Protein AF-A0A6G4H534-F1 (afdb_monomer)

pLDDT: mean 78.86, std 16.84, range [36.78, 94.06]

Radius of gyration: 17.37 Å; Cα contacts (8 Å, |Δi|>4): 23; chains: 1; bounding box: 32×21×51 Å

Organism: Clostridium botulinum (NCBI:txid1491)

Mean predicted aligned error: 12.0 Å

Secondary structure (DSSP, 8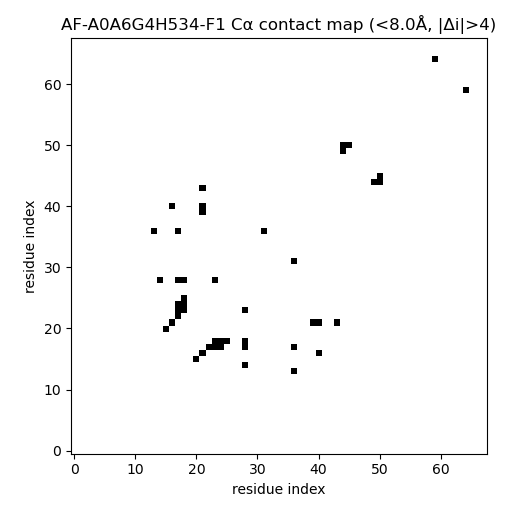-state):
----------HHHHHHIIIIIS---HHHHHHS-HHHHHHHHHHHHHHTT------------GGG----

Foldseek 3Di:
DPPPPPPDDPVVVLVCCCCPVVPDDPVVSVVDDPVVSVVVVVVSCVVVVVDDPPDDPPPCDPVNDPPD

Solvent-accessible surface area (backbone atoms only — not comparable to full-atom values): 4516 Å² total; per-residue (Å²): 132,85,79,77,71,79,85,68,77,64,59,70,58,55,50,45,42,40,42,71,74,69,62,43,52,72,71,53,54,75,71,49,52,71,70,58,55,50,53,54,50,51,54,52,29,58,75,71,65,63,62,72,89,75,63,83,75,76,82,77,52,80,89,71,60,76,91,121

Structure (mmCIF, N/CA/C/O backbone):
data_AF-A0A6G4H534-F1
#
_entry.id   AF-A0A6G4H534-F1
#
loop_
_atom_site.group_PDB
_atom_site.id
_atom_site.type_symbol
_atom_site.label_atom_id
_atom_site.label_alt_id
_atom_site.label_comp_id
_atom_site.label_asym_id
_atom_site.label_entity_id
_atom_site.label_seq_id
_atom_site.pdbx_PDB_ins_code
_atom_site.Cartn_x
_atom_site.Cartn_y
_atom_site.Cartn_z
_atom_site.occupancy
_atom_site.B_iso_or_equiv
_atom_site.auth_seq_id
_atom_site.auth_comp_id
_atom_site.auth_asym_id
_atom_sit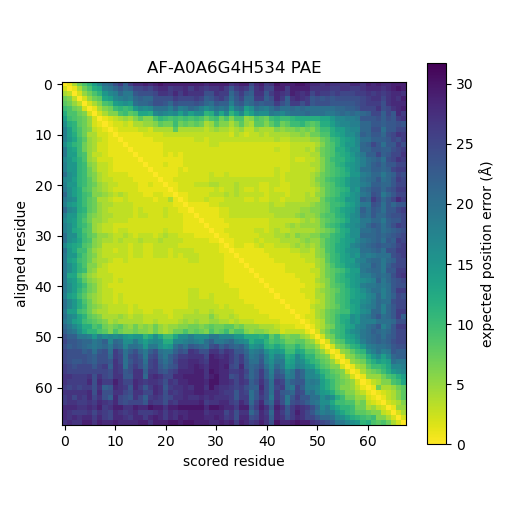e.auth_atom_id
_atom_site.pdbx_PDB_model_num
ATOM 1 N N . MET A 1 1 ? -15.656 -1.879 -35.644 1.00 36.78 1 MET A N 1
ATOM 2 C CA . MET A 1 1 ? -15.984 -0.904 -34.584 1.00 36.78 1 MET A CA 1
ATOM 3 C C . MET A 1 1 ? -15.105 -1.249 -33.398 1.00 36.78 1 MET A C 1
ATOM 5 O O . MET A 1 1 ? -15.305 -2.300 -32.808 1.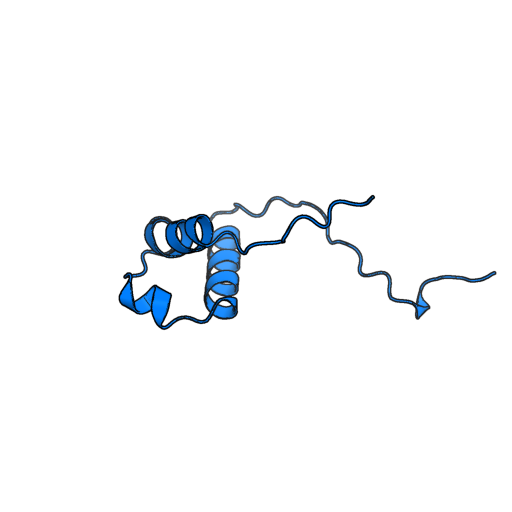00 36.78 1 MET A O 1
ATOM 9 N N . SER A 1 2 ? -14.054 -0.462 -33.168 1.00 46.78 2 SER A N 1
ATOM 10 C CA . SER A 1 2 ? -13.165 -0.638 -32.016 1.00 46.78 2 SER A CA 1
ATOM 11 C C . SER A 1 2 ? -13.992 -0.384 -30.759 1.00 46.78 2 SER A C 1
ATOM 13 O O . SER A 1 2 ? -14.493 0.726 -30.582 1.00 46.78 2 SER A O 1
ATOM 15 N N . GLN A 1 3 ? -14.231 -1.419 -29.953 1.00 49.38 3 GLN A N 1
ATOM 16 C CA . GLN A 1 3 ? -14.786 -1.236 -28.619 1.00 49.38 3 GLN A CA 1
ATOM 17 C C . GLN A 1 3 ? -13.703 -0.524 -27.812 1.00 49.38 3 GLN A C 1
ATOM 19 O O . GLN A 1 3 ? -12.718 -1.132 -27.406 1.00 49.38 3 GLN A O 1
ATOM 24 N N . SER A 1 4 ? -13.844 0.788 -27.642 1.00 56.59 4 SER A N 1
ATOM 25 C CA . SER A 1 4 ? -13.115 1.516 -26.616 1.00 56.59 4 SER A CA 1
ATOM 26 C C . SER A 1 4 ? -13.596 0.973 -25.275 1.00 56.59 4 SER A C 1
ATOM 28 O O . SER A 1 4 ? -14.634 1.399 -24.774 1.00 56.59 4 SER A O 1
ATOM 30 N N . GLU A 1 5 ? -12.899 -0.032 -24.746 1.00 62.75 5 GLU A N 1
ATOM 31 C CA . GLU A 1 5 ? -13.105 -0.499 -23.381 1.00 62.75 5 GLU A CA 1
ATOM 32 C C . GLU A 1 5 ? -13.009 0.721 -22.463 1.00 62.75 5 GLU A C 1
ATOM 34 O O . GLU A 1 5 ? -11.971 1.388 -22.409 1.00 62.75 5 GLU A O 1
ATOM 39 N N . ASP A 1 6 ? -14.107 1.051 -21.783 1.00 63.75 6 ASP A N 1
ATOM 40 C CA . ASP A 1 6 ? -14.117 2.064 -20.737 1.00 63.75 6 ASP A CA 1
ATOM 41 C C . ASP A 1 6 ? -13.054 1.673 -19.706 1.00 63.75 6 ASP A C 1
ATOM 43 O O . ASP A 1 6 ? -13.280 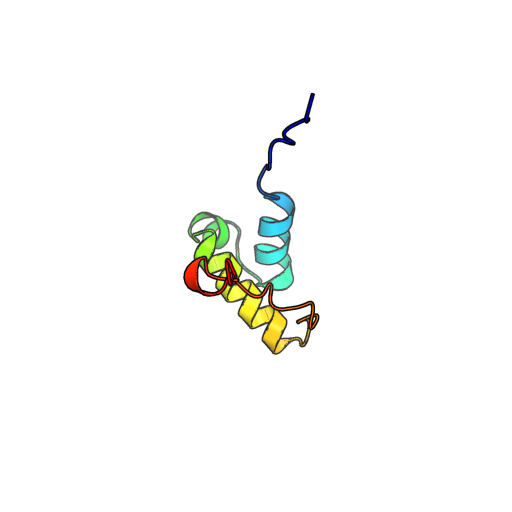0.788 -18.876 1.00 63.75 6 ASP A O 1
ATOM 47 N N . LYS A 1 7 ? -11.876 2.309 -19.771 1.00 69.25 7 LYS A N 1
ATOM 48 C CA . LYS A 1 7 ? -10.768 2.107 -18.830 1.00 69.25 7 LYS A CA 1
ATOM 49 C C . LYS A 1 7 ? -11.177 2.642 -17.461 1.00 69.25 7 LYS A C 1
ATOM 51 O O . LYS A 1 7 ? -10.797 3.736 -17.048 1.00 69.25 7 LYS A O 1
ATOM 56 N N . LYS A 1 8 ? -12.000 1.873 -16.754 1.00 79.81 8 LYS A N 1
ATOM 57 C CA . LYS A 1 8 ? -12.360 2.134 -15.367 1.00 79.81 8 LYS A CA 1
ATOM 58 C C . LYS A 1 8 ? -11.146 1.833 -14.505 1.00 79.81 8 LYS A C 1
ATOM 60 O O . LYS A 1 8 ? -10.513 0.788 -14.639 1.00 79.81 8 LYS A O 1
ATOM 65 N N . LEU A 1 9 ? -10.832 2.760 -13.607 1.00 81.12 9 LEU A N 1
ATOM 66 C CA . LEU A 1 9 ? -9.788 2.545 -12.617 1.00 81.12 9 LEU A CA 1
ATOM 67 C C . LEU A 1 9 ? -10.144 1.319 -11.758 1.00 81.12 9 LEU A C 1
ATOM 69 O O . LEU A 1 9 ? -11.290 1.217 -11.303 1.00 81.12 9 LEU A O 1
ATOM 73 N N . PRO A 1 10 ? -9.190 0.406 -11.502 1.00 88.75 10 PRO A N 1
ATOM 74 C CA . PRO A 1 10 ? -9.428 -0.794 -10.708 1.00 88.75 10 PRO A CA 1
ATOM 75 C C . PRO A 1 10 ? -9.461 -0.448 -9.210 1.00 88.75 10 PRO A C 1
ATOM 77 O O . PRO A 1 10 ? -8.568 -0.800 -8.440 1.00 88.75 10 PRO A O 1
ATOM 80 N N . TRP A 1 11 ? -10.503 0.265 -8.779 1.00 87.50 11 TRP A N 1
ATOM 81 C CA . TRP A 1 11 ? -10.657 0.778 -7.412 1.00 87.50 11 TRP A CA 1
ATOM 82 C C . TRP A 1 11 ? -10.570 -0.305 -6.337 1.00 87.50 11 TRP A C 1
ATOM 84 O O . TRP A 1 11 ? -9.949 -0.087 -5.299 1.00 87.50 11 TRP A O 1
ATOM 94 N N . THR A 1 1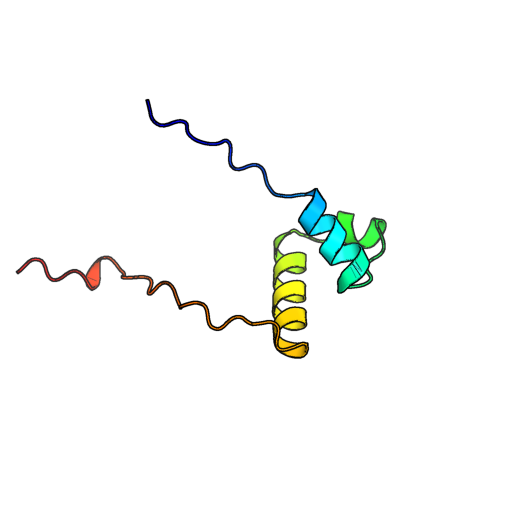2 ? -11.130 -1.488 -6.595 1.00 91.56 12 THR A N 1
ATOM 95 C CA . THR A 1 12 ? -11.062 -2.631 -5.674 1.00 91.56 12 THR A CA 1
ATOM 96 C C . THR A 1 12 ? -9.622 -3.079 -5.429 1.00 91.56 12 THR A C 1
ATOM 98 O O . THR A 1 12 ? -9.249 -3.366 -4.295 1.00 91.56 12 THR A O 1
ATOM 101 N N . TRP A 1 13 ? -8.793 -3.090 -6.476 1.00 90.88 13 TRP A N 1
ATOM 102 C CA . TRP A 1 13 ? -7.382 -3.461 -6.376 1.00 90.88 13 TRP A CA 1
ATOM 103 C C . TRP A 1 13 ? -6.570 -2.396 -5.630 1.00 90.88 13 TRP A C 1
ATOM 105 O O . TRP A 1 13 ? -5.785 -2.728 -4.743 1.00 90.88 13 TRP A O 1
ATOM 115 N N . LEU A 1 14 ? -6.826 -1.114 -5.912 1.00 91.88 14 LEU A N 1
ATOM 116 C CA . LEU A 1 14 ? -6.195 0.004 -5.201 1.00 91.88 14 LEU A CA 1
ATOM 117 C C . LEU A 1 14 ? -6.514 -0.025 -3.701 1.00 91.88 14 LEU A C 1
ATOM 119 O O . LEU A 1 14 ? -5.627 0.171 -2.871 1.00 91.88 14 LEU A O 1
ATOM 123 N N . PHE A 1 15 ? -7.770 -0.308 -3.351 1.00 92.50 15 PHE A N 1
ATOM 124 C CA . PHE A 1 15 ? -8.191 -0.435 -1.960 1.00 92.50 15 PHE A CA 1
ATOM 125 C C . PHE A 1 15 ? -7.554 -1.648 -1.274 1.00 92.50 15 PHE A C 1
ATOM 127 O O . PHE A 1 15 ? -7.078 -1.540 -0.145 1.00 92.50 15 PHE A O 1
ATOM 134 N N . TYR A 1 16 ? -7.491 -2.791 -1.964 1.00 93.62 16 TYR A N 1
ATOM 135 C CA . TYR A 1 16 ? -6.814 -3.986 -1.464 1.00 93.62 16 TYR A CA 1
ATOM 136 C C . TYR A 1 16 ? -5.338 -3.714 -1.153 1.00 93.62 16 TYR A C 1
ATOM 138 O O . TYR A 1 16 ? -4.889 -4.034 -0.055 1.00 93.62 16 TYR A O 1
ATOM 146 N N . ILE A 1 17 ? -4.597 -3.074 -2.062 1.00 93.50 17 ILE A N 1
ATOM 147 C CA . ILE A 1 17 ? -3.190 -2.722 -1.821 1.00 93.50 17 ILE A CA 1
ATOM 148 C C . ILE A 1 17 ? -3.062 -1.797 -0.619 1.00 93.50 17 ILE A C 1
ATOM 150 O O . ILE A 1 17 ? -2.285 -2.077 0.292 1.00 93.50 17 ILE A O 1
ATOM 154 N N . ALA A 1 18 ? -3.852 -0.725 -0.586 1.00 93.50 18 ALA A N 1
ATOM 155 C CA . ALA A 1 18 ? -3.817 0.217 0.520 1.00 93.50 18 ALA A CA 1
ATOM 156 C C . ALA A 1 18 ? -4.059 -0.483 1.863 1.00 93.50 18 ALA A C 1
ATOM 158 O O . ALA A 1 18 ? -3.344 -0.224 2.826 1.00 93.50 18 ALA A O 1
ATOM 159 N N . LYS A 1 19 ? -5.038 -1.392 1.920 1.00 93.88 19 LYS A N 1
ATOM 160 C CA . LYS A 1 19 ? -5.470 -2.015 3.169 1.00 93.88 19 LYS A CA 1
ATOM 161 C C . LYS A 1 19 ? -4.603 -3.194 3.605 1.00 93.88 19 LYS A C 1
ATOM 163 O O . LYS A 1 19 ? -4.268 -3.291 4.782 1.00 93.88 19 LYS A O 1
ATOM 168 N N . VAL A 1 20 ? -4.299 -4.102 2.682 1.00 92.00 20 VAL A N 1
ATOM 169 C CA . VAL A 1 20 ? -3.661 -5.396 2.968 1.00 92.00 20 VAL A CA 1
ATOM 170 C C . VAL A 1 20 ? -2.147 -5.304 2.860 1.00 92.00 20 VAL A C 1
ATOM 172 O O . VAL A 1 20 ? -1.451 -5.868 3.694 1.00 92.00 20 VAL A O 1
ATOM 175 N N . GLN A 1 21 ? -1.637 -4.591 1.856 1.00 91.25 21 GLN A N 1
ATOM 176 C CA . GLN A 1 21 ? -0.197 -4.524 1.603 1.00 91.25 21 GLN A CA 1
ATOM 177 C C . GLN A 1 21 ? 0.465 -3.378 2.362 1.00 91.25 21 GLN A C 1
ATOM 179 O O . GLN A 1 21 ? 1.494 -3.571 2.997 1.00 91.25 21 GLN A O 1
ATOM 184 N N . LEU A 1 22 ? -0.147 -2.193 2.314 1.00 91.50 22 LEU A N 1
ATOM 185 C CA . LEU A 1 22 ? 0.407 -0.971 2.905 1.00 91.50 22 LEU A CA 1
ATOM 186 C C . LEU A 1 22 ? -0.098 -0.702 4.330 1.00 91.50 22 LEU A C 1
ATOM 188 O O . LEU A 1 22 ? 0.416 0.183 5.008 1.00 91.50 22 LEU A O 1
ATOM 192 N N . GLY A 1 23 ? -1.107 -1.447 4.792 1.00 93.69 23 GLY A N 1
ATOM 193 C CA . GLY A 1 23 ? -1.626 -1.349 6.158 1.00 93.69 23 GLY A CA 1
ATOM 194 C C . GLY A 1 23 ? -2.414 -0.070 6.468 1.00 93.69 23 GLY A C 1
ATOM 195 O O . GLY A 1 23 ? -2.663 0.217 7.639 1.00 93.69 23 GLY A O 1
ATOM 196 N N . PHE A 1 24 ? -2.845 0.694 5.461 1.00 93.94 24 PHE A N 1
ATOM 197 C CA . PHE A 1 24 ? -3.623 1.913 5.674 1.00 93.94 24 PHE A CA 1
ATOM 198 C C . PHE A 1 24 ? -5.014 1.625 6.254 1.00 93.94 24 PHE A C 1
ATOM 200 O O . PHE A 1 24 ? -5.689 0.634 5.947 1.00 93.94 24 PHE A O 1
ATOM 207 N N . SER A 1 25 ? -5.494 2.534 7.095 1.00 93.88 25 SER A N 1
ATOM 208 C CA . SER A 1 25 ? -6.905 2.609 7.459 1.00 93.88 25 SER A CA 1
ATOM 209 C C . SER A 1 25 ? -7.738 3.145 6.291 1.00 93.88 25 SER A C 1
ATOM 211 O O . SER A 1 25 ? -7.248 3.840 5.402 1.00 93.88 25 SER A O 1
ATOM 213 N N . GLU A 1 26 ? -9.040 2.864 6.306 1.00 91.50 26 GLU A N 1
ATOM 214 C CA . GLU A 1 26 ? -9.958 3.370 5.280 1.00 91.50 26 GLU A CA 1
ATOM 215 C C . GLU A 1 26 ? -9.947 4.907 5.208 1.00 91.50 26 GLU A C 1
ATOM 217 O O . GLU A 1 26 ? -9.940 5.491 4.127 1.00 91.50 26 GLU A O 1
ATOM 222 N N . ARG A 1 27 ? -9.857 5.581 6.363 1.00 93.69 27 ARG A N 1
ATOM 223 C CA . ARG A 1 27 ? -9.759 7.047 6.423 1.00 93.69 27 ARG A CA 1
ATOM 224 C C . ARG A 1 27 ? -8.486 7.573 5.765 1.00 93.69 27 ARG A C 1
ATOM 226 O O . ARG A 1 27 ? -8.528 8.639 5.158 1.00 93.69 27 ARG A O 1
ATOM 233 N N . GLU A 1 28 ? -7.365 6.875 5.916 1.00 91.62 28 GLU A N 1
ATOM 234 C CA . GLU A 1 28 ? -6.098 7.265 5.289 1.00 91.62 28 GLU A CA 1
ATOM 235 C C . GLU A 1 28 ? -6.150 7.063 3.778 1.00 91.62 28 GLU A C 1
ATOM 237 O O . GLU A 1 28 ? -5.747 7.964 3.046 1.00 91.62 28 GLU A O 1
ATOM 242 N N . PHE A 1 29 ? -6.733 5.954 3.309 1.00 92.12 29 PHE A N 1
ATOM 243 C CA . PHE A 1 29 ? -6.943 5.704 1.882 1.00 92.12 29 PHE A CA 1
ATOM 244 C C . PHE A 1 29 ? -7.741 6.830 1.212 1.00 92.12 29 PHE A C 1
ATOM 246 O O . PHE A 1 29 ? -7.296 7.378 0.208 1.00 92.12 29 PHE A O 1
ATOM 253 N N . TRP A 1 30 ? -8.870 7.239 1.797 1.00 90.19 30 T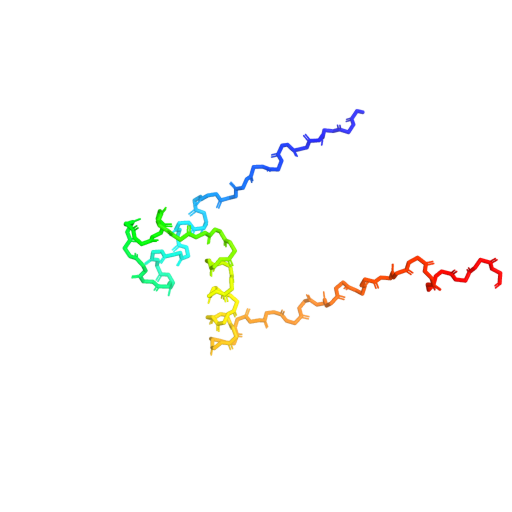RP A N 1
ATOM 254 C CA . TRP A 1 30 ? -9.707 8.300 1.223 1.00 90.19 30 TRP A CA 1
ATOM 255 C C . TRP A 1 30 ? -9.090 9.703 1.307 1.00 90.19 30 TRP A C 1
ATOM 257 O O . TRP A 1 30 ? -9.489 10.593 0.558 1.00 90.19 30 TRP A O 1
ATOM 267 N N . LYS A 1 31 ? -8.121 9.924 2.204 1.00 94.06 31 LYS A N 1
ATOM 268 C CA . LYS A 1 31 ? -7.357 11.183 2.292 1.00 94.06 31 LYS A CA 1
ATOM 269 C C . LYS A 1 31 ? -6.131 11.205 1.378 1.00 94.06 31 LYS A C 1
ATOM 271 O O . LYS A 1 31 ? -5.569 12.276 1.136 1.00 94.06 31 LYS A O 1
ATOM 276 N N . LEU A 1 32 ? -5.681 10.046 0.908 1.00 91.00 32 LEU A N 1
ATO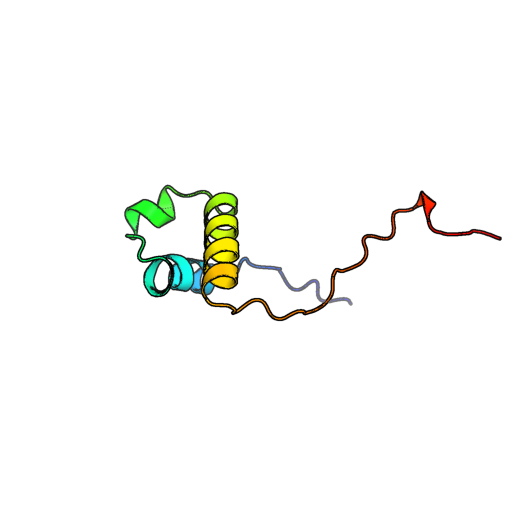M 277 C CA . LEU A 1 32 ? -4.543 9.918 0.012 1.00 91.00 32 LEU A CA 1
ATOM 278 C C . LEU A 1 32 ? -4.955 10.216 -1.427 1.00 91.00 32 LEU A C 1
ATOM 280 O O . LEU A 1 32 ? -6.043 9.886 -1.886 1.00 91.00 32 LEU A O 1
ATOM 284 N N . THR A 1 33 ? -4.042 10.832 -2.171 1.00 92.62 33 THR A N 1
ATOM 285 C CA . THR A 1 33 ? -4.200 10.949 -3.618 1.00 92.62 33 THR A CA 1
ATOM 286 C C . THR A 1 33 ? -3.740 9.658 -4.283 1.00 92.62 33 THR A C 1
ATOM 288 O O . THR A 1 33 ? -2.785 9.025 -3.825 1.00 92.62 33 THR A O 1
ATOM 291 N N . LEU A 1 34 ? -4.359 9.307 -5.413 1.00 89.06 34 LEU A N 1
ATOM 292 C CA . LEU A 1 34 ? -3.984 8.128 -6.201 1.00 89.06 34 LEU A CA 1
ATOM 293 C C . LEU A 1 34 ? -2.475 8.085 -6.495 1.00 89.06 34 LEU A C 1
ATOM 295 O O . LEU A 1 34 ? -1.837 7.054 -6.328 1.00 89.06 34 LEU A O 1
ATOM 299 N N . ARG A 1 35 ? -1.882 9.234 -6.847 1.00 90.88 35 ARG A N 1
ATOM 300 C CA . ARG A 1 35 ? -0.437 9.356 -7.091 1.00 90.88 35 ARG A CA 1
ATOM 301 C C . ARG A 1 35 ? 0.404 8.939 -5.883 1.00 90.88 35 ARG A C 1
ATOM 303 O O . ARG A 1 35 ? 1.398 8.245 -6.052 1.00 90.88 35 ARG A O 1
ATOM 310 N N . LYS A 1 36 ? 0.027 9.367 -4.674 1.00 92.69 36 LYS A N 1
ATOM 311 C CA . LYS A 1 36 ? 0.755 9.000 -3.451 1.00 92.69 36 LYS A CA 1
ATOM 312 C C . LYS A 1 36 ? 0.643 7.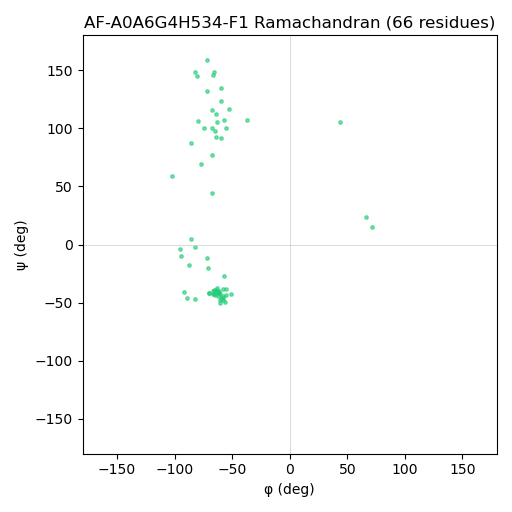506 -3.179 1.00 92.69 36 LYS A C 1
ATOM 314 O O . LYS A 1 36 ? 1.645 6.889 -2.850 1.00 92.69 36 LYS A O 1
ATOM 319 N N . LEU A 1 37 ? -0.548 6.934 -3.361 1.00 93.06 37 LEU A N 1
ATOM 320 C CA . LEU A 1 37 ? -0.763 5.498 -3.197 1.00 93.06 37 LEU A CA 1
ATOM 321 C C . LEU A 1 37 ? 0.139 4.681 -4.133 1.00 93.06 37 LEU A C 1
ATOM 323 O O . LEU A 1 37 ? 0.782 3.741 -3.680 1.00 93.06 37 LEU A O 1
ATOM 327 N N . LEU A 1 38 ? 0.221 5.066 -5.410 1.00 91.56 38 LEU A N 1
ATOM 328 C CA . LEU A 1 38 ? 1.053 4.373 -6.396 1.00 91.56 38 LEU A CA 1
ATOM 329 C C . LEU A 1 38 ? 2.553 4.498 -6.099 1.00 91.56 38 LEU A C 1
ATOM 331 O O . LEU A 1 38 ? 3.259 3.505 -6.207 1.00 91.56 38 LEU A O 1
ATOM 335 N N . LEU A 1 39 ? 3.027 5.671 -5.667 1.00 93.31 39 LEU A N 1
ATOM 336 C CA . LEU A 1 39 ? 4.431 5.855 -5.270 1.00 93.31 39 LEU A CA 1
ATOM 337 C C . LEU A 1 39 ? 4.808 4.974 -4.074 1.00 93.31 39 LEU A C 1
ATOM 339 O O . LEU A 1 39 ? 5.851 4.334 -4.076 1.00 93.31 39 LEU A O 1
ATOM 343 N N . VAL A 1 40 ? 3.947 4.918 -3.055 1.00 93.56 40 VAL A N 1
ATOM 344 C CA . VAL A 1 40 ? 4.192 4.064 -1.884 1.00 93.56 40 VAL A CA 1
ATOM 345 C C . VAL A 1 40 ? 4.148 2.586 -2.277 1.00 93.56 40 VAL A C 1
ATOM 347 O O . VAL A 1 40 ? 4.959 1.800 -1.800 1.00 93.56 40 VAL A O 1
ATOM 350 N N . TRP A 1 41 ? 3.231 2.207 -3.169 1.00 92.44 41 TRP A N 1
ATOM 351 C CA . TRP A 1 41 ? 3.167 0.849 -3.703 1.00 92.44 41 TRP A CA 1
ATOM 352 C C . TRP A 1 41 ? 4.426 0.465 -4.489 1.00 92.44 41 TRP A C 1
ATOM 354 O O . TRP A 1 41 ? 4.920 -0.648 -4.327 1.00 92.44 41 TRP A O 1
ATOM 364 N N . GLU A 1 42 ? 4.974 1.376 -5.294 1.00 90.38 42 GLU A N 1
ATOM 365 C CA . GLU A 1 42 ? 6.225 1.163 -6.027 1.00 90.38 42 GLU A CA 1
ATOM 366 C C . GLU A 1 42 ? 7.396 0.896 -5.069 1.00 90.38 42 GLU A C 1
ATOM 368 O O . GLU A 1 42 ? 8.119 -0.085 -5.236 1.00 90.38 42 GLU A O 1
ATOM 373 N N . GLU A 1 43 ? 7.544 1.711 -4.023 1.00 92.25 43 GLU A N 1
ATOM 374 C CA . GLU A 1 43 ? 8.580 1.515 -3.001 1.00 92.25 43 GLU A CA 1
ATOM 375 C C . GLU A 1 43 ? 8.382 0.212 -2.211 1.00 92.25 43 GLU A C 1
ATOM 377 O O . GLU A 1 43 ? 9.347 -0.510 -1.959 1.00 92.25 43 GLU A O 1
ATOM 382 N N . HIS A 1 44 ? 7.137 -0.151 -1.889 1.00 91.94 44 HIS A N 1
ATOM 383 C CA . HIS A 1 44 ? 6.812 -1.438 -1.260 1.00 91.94 44 HIS A CA 1
ATOM 384 C C . HIS A 1 44 ? 7.203 -2.624 -2.148 1.00 91.94 44 HIS A C 1
ATOM 386 O O . HIS A 1 44 ? 7.774 -3.603 -1.668 1.00 91.94 44 HIS A O 1
ATOM 392 N N . CYS A 1 45 ? 6.950 -2.528 -3.456 1.00 90.19 45 CYS A N 1
ATOM 393 C CA . CYS A 1 45 ? 7.359 -3.552 -4.415 1.00 90.19 45 CYS A CA 1
ATOM 394 C C . CYS A 1 45 ? 8.883 -3.660 -4.517 1.00 90.19 45 CYS A C 1
ATOM 396 O O . CYS A 1 45 ? 9.400 -4.778 -4.509 1.00 90.19 45 CYS A O 1
ATOM 398 N N . LYS A 1 46 ? 9.604 -2.529 -4.561 1.00 89.62 46 LYS A N 1
ATOM 399 C CA . LYS A 1 46 ? 11.078 -2.504 -4.559 1.00 89.62 46 LYS A CA 1
ATOM 400 C C . LYS A 1 46 ? 11.642 -3.161 -3.303 1.00 89.62 46 LYS A C 1
ATOM 402 O O . LYS A 1 46 ? 12.539 -3.992 -3.403 1.00 89.62 46 LYS A O 1
ATOM 407 N N . PHE A 1 47 ? 11.093 -2.827 -2.135 1.00 90.50 47 PHE A N 1
ATOM 408 C CA . PHE A 1 47 ? 11.534 -3.385 -0.857 1.00 90.50 47 PHE A CA 1
ATOM 409 C C . PHE A 1 47 ? 11.314 -4.902 -0.776 1.00 90.50 47 PHE A C 1
ATOM 411 O O . PHE A 1 47 ? 12.195 -5.629 -0.323 1.00 90.50 47 PHE A O 1
ATOM 418 N N . ASN A 1 48 ? 10.174 -5.391 -1.269 1.00 89.25 48 ASN A N 1
ATOM 419 C CA . ASN A 1 48 ? 9.852 -6.820 -1.262 1.00 89.25 48 ASN A CA 1
ATOM 420 C C . ASN A 1 48 ? 10.474 -7.610 -2.427 1.00 89.25 48 ASN A C 1
ATOM 422 O O . ASN A 1 48 ? 10.272 -8.821 -2.514 1.00 89.25 48 ASN A O 1
ATOM 426 N N . GLY A 1 49 ? 11.196 -6.949 -3.339 1.00 86.88 49 GLY A N 1
ATOM 427 C CA . GLY A 1 49 ? 11.740 -7.582 -4.543 1.00 86.88 49 GLY A CA 1
ATOM 428 C C . GLY A 1 49 ? 10.663 -8.053 -5.528 1.00 86.88 49 GLY A C 1
ATOM 429 O O . GLY A 1 49 ? 10.908 -8.961 -6.313 1.00 86.88 49 GLY A O 1
ATOM 430 N N . TRP A 1 50 ? 9.465 -7.462 -5.484 1.00 82.69 50 TRP A N 1
ATOM 431 C CA . TRP A 1 50 ? 8.336 -7.782 -6.374 1.00 82.69 50 TRP A CA 1
ATOM 432 C C . TRP A 1 50 ? 8.372 -7.019 -7.697 1.00 82.69 50 TRP A C 1
ATOM 434 O O . TRP A 1 50 ? 7.439 -7.098 -8.496 1.00 82.69 50 TRP A O 1
ATOM 444 N N . THR A 1 51 ? 9.435 -6.260 -7.936 1.00 71.81 51 THR A N 1
ATOM 445 C CA . THR A 1 51 ? 9.711 -5.678 -9.243 1.00 71.81 51 THR A CA 1
ATOM 446 C C . THR A 1 51 ? 9.987 -6.804 -10.234 1.00 71.81 51 THR A C 1
ATOM 448 O O . THR A 1 51 ? 11.103 -7.307 -10.323 1.00 71.81 51 THR A O 1
ATOM 451 N N . ASN A 1 52 ? 8.966 -7.192 -11.000 1.00 59.31 52 ASN A N 1
ATOM 452 C CA . ASN A 1 52 ? 9.197 -7.860 -12.270 1.00 59.31 52 ASN A CA 1
ATOM 453 C C . ASN A 1 52 ? 10.010 -6.887 -13.127 1.00 59.31 52 ASN A C 1
ATOM 455 O O . ASN A 1 52 ? 9.582 -5.755 -13.356 1.00 59.31 52 ASN A O 1
ATOM 459 N N . GLU A 1 53 ? 11.178 -7.316 -13.597 1.00 58.56 53 GLU A N 1
ATOM 460 C CA . GLU A 1 53 ? 11.997 -6.608 -14.586 1.00 58.56 53 GLU A CA 1
ATOM 461 C C . GLU A 1 53 ? 11.305 -6.581 -15.967 1.00 58.56 53 GLU A C 1
ATOM 463 O O . GLU A 1 53 ? 11.908 -6.841 -17.008 1.00 58.56 53 GLU A O 1
ATOM 468 N N . GLU A 1 54 ? 10.006 -6.298 -16.018 1.00 51.75 54 GLU A N 1
ATOM 469 C CA . GLU A 1 54 ? 9.264 -6.202 -17.263 1.00 51.75 54 GLU A CA 1
ATOM 470 C C . GLU A 1 54 ? 9.407 -4.791 -17.820 1.00 51.75 54 GLU A C 1
ATOM 472 O O . GLU A 1 54 ? 8.631 -3.884 -17.548 1.00 51.75 54 GLU A O 1
ATOM 477 N N . LYS A 1 55 ? 10.501 -4.672 -18.584 1.00 49.41 55 LYS A N 1
ATOM 478 C CA . LYS A 1 55 ? 10.748 -3.783 -19.723 1.00 49.41 55 LYS A CA 1
ATOM 479 C C . LYS A 1 55 ? 10.278 -2.346 -19.528 1.00 49.41 55 LYS A C 1
ATOM 481 O O . LYS A 1 55 ? 9.117 -2.020 -19.736 1.00 49.41 55 LYS A O 1
ATOM 486 N N . LYS A 1 56 ? 11.265 -1.470 -19.312 1.00 48.69 56 LYS A N 1
ATOM 487 C CA . LYS A 1 56 ? 11.221 -0.083 -19.786 1.00 48.69 56 LYS A CA 1
ATOM 488 C C . LYS A 1 56 ? 10.549 -0.069 -21.164 1.00 48.69 56 LYS A C 1
ATOM 490 O O . LYS A 1 56 ? 11.154 -0.523 -22.138 1.00 48.69 56 LYS A O 1
ATOM 495 N N . GLU A 1 57 ? 9.314 0.414 -21.249 1.00 53.75 57 GLU A N 1
ATOM 496 C CA . GLU A 1 57 ? 8.842 1.000 -22.494 1.00 53.75 57 GLU A CA 1
ATOM 497 C C . GLU A 1 57 ? 9.850 2.111 -22.782 1.00 53.75 57 GLU A C 1
ATOM 499 O O . GLU A 1 57 ? 9.978 3.069 -22.023 1.00 53.75 57 GLU A O 1
ATOM 504 N N . ASN A 1 58 ? 10.710 1.893 -23.779 1.00 55.03 58 ASN A N 1
ATOM 505 C CA . ASN A 1 58 ? 11.551 2.965 -24.274 1.00 55.03 58 ASN A CA 1
ATOM 506 C C . ASN A 1 58 ? 10.578 4.000 -24.829 1.00 55.03 58 ASN A C 1
ATOM 508 O O . ASN A 1 58 ? 9.984 3.766 -25.882 1.00 55.03 58 ASN A O 1
ATOM 512 N N . ASP A 1 59 ? 10.394 5.103 -24.109 1.00 58.62 59 ASP A N 1
ATOM 513 C CA . ASP A 1 59 ? 9.772 6.303 -24.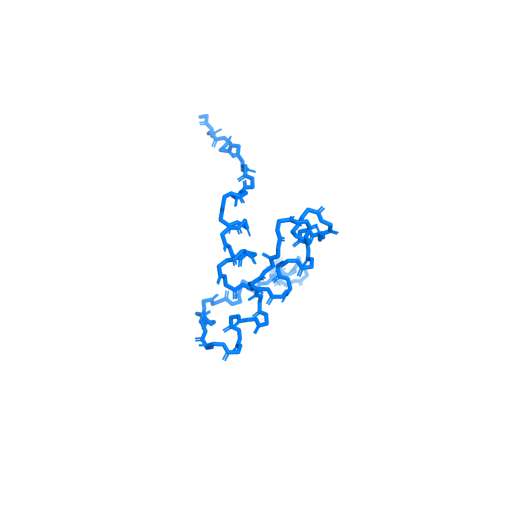649 1.00 58.62 59 ASP A CA 1
ATOM 514 C C . ASP A 1 59 ? 10.639 6.754 -25.833 1.00 58.62 59 ASP A C 1
ATOM 516 O O . ASP A 1 59 ? 11.647 7.442 -25.668 1.00 58.62 59 ASP A O 1
ATOM 520 N N . VAL A 1 60 ? 10.308 6.286 -27.040 1.00 60.56 60 VAL A N 1
ATOM 521 C CA . VAL A 1 60 ? 10.920 6.780 -28.272 1.00 60.56 60 VAL A CA 1
ATOM 522 C C . VAL A 1 60 ? 10.301 8.145 -28.520 1.00 60.56 60 VAL A C 1
ATOM 524 O O . VAL A 1 60 ? 9.157 8.269 -28.963 1.00 60.56 60 VAL A O 1
ATOM 527 N N . TYR A 1 61 ? 11.052 9.179 -28.168 1.00 69.25 61 TYR A N 1
ATOM 528 C CA . TYR A 1 61 ? 10.694 10.555 -28.465 1.00 69.25 61 TYR A CA 1
ATOM 529 C C . TYR A 1 61 ? 10.708 10.776 -29.986 1.00 69.25 61 TYR A C 1
ATOM 531 O O . TYR A 1 61 ? 11.456 10.136 -30.724 1.00 69.25 61 TYR A O 1
ATOM 539 N N . ILE A 1 62 ? 9.840 11.667 -30.477 1.00 59.88 62 ILE A N 1
ATOM 540 C CA . ILE A 1 62 ? 9.619 11.903 -31.919 1.00 59.88 62 ILE A CA 1
ATOM 541 C C . ILE A 1 62 ? 10.918 12.288 -32.655 1.00 59.88 62 ILE A C 1
ATOM 543 O O . ILE A 1 62 ? 11.055 12.012 -33.846 1.00 59.88 62 ILE A O 1
ATOM 547 N N . ASP A 1 63 ? 11.880 12.881 -31.948 1.00 68.25 63 ASP A N 1
ATOM 548 C CA . ASP A 1 63 ? 13.208 13.253 -32.448 1.00 68.25 63 ASP A CA 1
ATOM 549 C C . ASP A 1 63 ? 14.148 12.054 -32.687 1.00 68.25 63 ASP A C 1
ATOM 551 O O . ASP A 1 63 ? 15.173 12.213 -33.345 1.00 68.25 63 ASP A O 1
ATOM 555 N N . GLN A 1 64 ? 13.797 10.855 -32.211 1.00 64.62 64 GLN A N 1
ATOM 556 C CA . GLN A 1 64 ? 14.561 9.617 -32.407 1.00 64.62 64 GLN A CA 1
ATOM 557 C C . GLN A 1 64 ? 14.075 8.775 -33.600 1.00 64.62 64 GLN A C 1
ATOM 559 O O . GLN A 1 64 ? 14.696 7.764 -33.935 1.00 64.62 64 GLN A O 1
ATOM 564 N N . CYS A 1 65 ? 12.999 9.181 -34.283 1.00 62.34 65 CYS A N 1
ATOM 565 C CA . CYS A 1 65 ? 12.607 8.579 -35.557 1.00 62.34 65 CYS A CA 1
ATOM 566 C C . CYS A 1 65 ? 13.478 9.150 -36.691 1.00 62.34 65 CYS A C 1
ATOM 568 O O . CYS A 1 65 ? 13.276 10.286 -37.117 1.00 62.34 65 CYS A O 1
ATOM 570 N N . SER A 1 66 ? 14.432 8.364 -37.207 1.00 60.59 66 SER A N 1
ATOM 571 C CA . SER A 1 66 ? 15.101 8.675 -38.482 1.00 60.59 66 SER A CA 1
ATOM 572 C C . SER A 1 66 ? 14.081 8.540 -39.614 1.00 60.59 66 SER A C 1
ATOM 574 O O . SER A 1 66 ? 13.542 7.463 -39.869 1.00 60.59 66 SER A O 1
ATOM 576 N N . TRP A 1 67 ? 13.791 9.658 -40.276 1.00 64.25 67 TRP A N 1
ATOM 577 C CA . TRP A 1 67 ? 12.966 9.715 -41.482 1.00 64.25 67 TRP A CA 1
ATOM 578 C C . TRP A 1 67 ? 13.859 9.870 -42.715 1.00 64.25 67 TRP A C 1
ATOM 580 O O . TRP A 1 67 ? 13.700 10.860 -43.428 1.00 64.25 67 TRP A O 1
ATOM 590 N N . LEU A 1 68 ? 14.766 8.900 -42.916 1.00 48.75 68 LEU A N 1
ATOM 591 C CA . LEU A 1 68 ? 15.811 8.741 -43.958 1.00 48.75 68 LEU A CA 1
ATOM 592 C C . LEU A 1 68 ? 17.213 8.596 -43.352 1.00 48.75 68 LEU A C 1
ATOM 594 O O . LEU A 1 68 ? 17.497 9.253 -42.322 1.00 48.75 68 LEU A O 1
#

Sequence (68 aa):
MSQSEDKKLPWTWLFYIAKVQLGFSEREFWKLTLRKLLLVWEEHCKFNGWTNEEKKENDVYIDQCSWL